Protein AF-A0A924G659-F1 (afdb_monomer)

Nearest PDB structures (foldseek):
  2clb-assembly1_A  TM=7.430E-01  e=7.372E-02  Saccharolobus solfataricus P2
  8hx0-assembly1_A  TM=8.016E-01  e=1.816E-01  Mycolicibacterium smegmatis MC2 155
  5d8s-assembly1_I-2  TM=7.163E-01  e=8.148E-02  Pseudomonas aeruginosa PAO1
  2chp-assembly1_A  TM=7.441E-01  e=9.486E-01  Bacillus subtilis subsp. subtilis str. 168
  5axs-assembly1_A  TM=6.214E-01  e=2.856E+00  Equus caballus

Sequence (136 aa):
MTTTDTTTETLNDLVAIQNDRIEGYERALKELDENSTDLKQLFFSMIDESRRMKMDLGNEIQVDGGTIESGSTAMGKIYRGWMDVKAAFSGHSRKSVLENCEFGEDAAQKAYKSALSEEDIPKHIRLMLSEQKDAL

Foldseek 3Di:
DDLLVVLLLLLLLLLLLLQVLLVLLVVLLVLDDPPVVVSVVVSVVSNVLSVVLNVVSCVVCVVSVHDRDDYNDRPDPLSVQVVVLVVPQDDRDNVSSVVSSVSSLVSSLVSLVVSLVDPSHDPVVNVSSVVSSVVD

Structure (mmCIF, N/CA/C/O backbone):
data_AF-A0A924G659-F1
#
_entry.id   AF-A0A924G659-F1
#
loop_
_atom_site.group_PDB
_atom_site.id
_atom_site.type_symbol
_atom_site.label_atom_id
_atom_site.label_alt_id
_atom_site.label_comp_id
_atom_site.label_asym_id
_atom_site.label_entity_id
_atom_site.label_seq_id
_atom_site.pdbx_PDB_ins_code
_atom_site.Cartn_x
_atom_site.Cartn_y
_atom_site.Cartn_z
_atom_site.occupancy
_atom_site.B_iso_or_equiv
_atom_site.auth_seq_id
_atom_site.auth_comp_id
_atom_site.auth_asym_id
_atom_site.auth_atom_id
_atom_site.pdbx_PDB_model_num
ATOM 1 N N . MET A 1 1 ? -6.622 10.143 23.462 1.00 57.53 1 MET A N 1
ATOM 2 C CA . MET A 1 1 ? -6.681 9.493 22.147 1.00 57.53 1 MET A CA 1
ATOM 3 C C . MET A 1 1 ? -7.848 8.537 22.208 1.00 57.53 1 MET A C 1
ATOM 5 O O . MET A 1 1 ? -7.874 7.691 23.096 1.00 57.53 1 MET A O 1
ATOM 9 N N . THR A 1 2 ? -8.882 8.807 21.425 1.00 69.12 2 THR A N 1
ATOM 10 C CA . THR A 1 2 ? -10.053 7.936 21.303 1.00 69.12 2 THR A CA 1
ATOM 11 C C . THR A 1 2 ? -9.734 6.786 20.345 1.00 69.12 2 THR A C 1
ATOM 13 O O . THR A 1 2 ? -8.795 6.880 19.558 1.00 69.12 2 THR A O 1
ATOM 16 N N . THR A 1 3 ? -10.515 5.706 20.382 1.00 70.94 3 THR A N 1
ATOM 17 C CA . THR A 1 3 ? -10.410 4.595 19.417 1.00 70.94 3 THR A CA 1
ATOM 18 C C . THR A 1 3 ? -10.492 5.076 17.960 1.00 70.94 3 THR A C 1
ATOM 20 O O . THR A 1 3 ? -9.774 4.575 17.092 1.00 70.94 3 THR A O 1
ATOM 23 N N . THR A 1 4 ? -11.313 6.097 17.699 1.00 77.62 4 THR A N 1
ATOM 24 C CA . THR A 1 4 ? -11.455 6.733 16.384 1.00 77.62 4 THR A CA 1
ATOM 25 C C . THR A 1 4 ? -10.182 7.467 15.955 1.00 77.62 4 THR A C 1
ATOM 27 O O . THR A 1 4 ? -9.784 7.361 14.795 1.00 77.62 4 THR A O 1
ATOM 30 N N . ASP A 1 5 ? -9.489 8.136 16.885 1.00 81.38 5 ASP A N 1
ATOM 31 C CA . ASP A 1 5 ? -8.217 8.815 16.594 1.00 81.38 5 ASP A CA 1
ATOM 32 C C . ASP A 1 5 ? -7.128 7.803 16.197 1.00 81.38 5 ASP A C 1
ATOM 34 O O . ASP A 1 5 ? -6.447 7.993 15.193 1.00 81.38 5 ASP A O 1
ATOM 38 N N . THR A 1 6 ? -7.002 6.693 16.937 1.00 84.75 6 THR A N 1
ATOM 39 C CA . THR A 1 6 ? -6.019 5.628 16.647 1.00 84.75 6 THR A CA 1
ATOM 40 C C . THR A 1 6 ? -6.288 4.950 15.304 1.00 84.75 6 THR A C 1
ATOM 42 O O . THR A 1 6 ? -5.362 4.673 14.539 1.00 84.75 6 THR A O 1
ATOM 45 N N . THR A 1 7 ? -7.562 4.694 14.998 1.00 90.81 7 THR A N 1
ATOM 46 C CA . THR A 1 7 ? 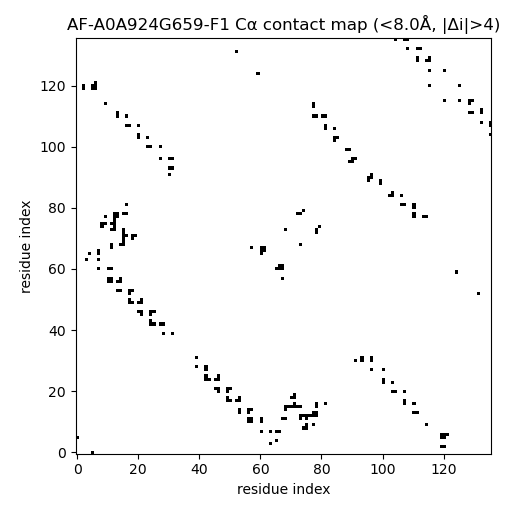-7.969 4.103 13.717 1.00 90.81 7 THR A CA 1
ATOM 47 C C . THR A 1 7 ? -7.644 5.056 12.571 1.00 90.81 7 THR A C 1
ATOM 49 O O . THR A 1 7 ? -7.003 4.654 11.604 1.00 90.81 7 THR A O 1
ATOM 52 N N . THR A 1 8 ? -7.994 6.336 12.713 1.00 91.31 8 THR A N 1
ATOM 53 C CA . THR A 1 8 ? -7.705 7.371 11.711 1.00 91.31 8 THR A CA 1
ATOM 54 C C . THR A 1 8 ? -6.204 7.523 11.460 1.00 91.31 8 THR A C 1
ATOM 56 O O . THR A 1 8 ? -5.789 7.611 10.307 1.00 91.31 8 THR A O 1
ATOM 59 N N . GLU A 1 9 ? -5.376 7.523 12.509 1.00 89.56 9 GLU A N 1
ATOM 60 C CA . GLU A 1 9 ? -3.911 7.567 12.377 1.00 89.56 9 GLU A CA 1
ATOM 61 C C . GLU A 1 9 ? -3.386 6.334 11.628 1.00 89.56 9 GLU A C 1
ATOM 63 O O . GLU A 1 9 ? -2.615 6.466 10.680 1.00 89.56 9 GLU A O 1
ATOM 68 N N . THR A 1 10 ? -3.869 5.141 11.983 1.00 91.94 10 THR A N 1
ATOM 69 C CA . THR A 1 10 ? -3.467 3.881 11.337 1.00 91.94 10 THR A CA 1
ATOM 70 C C . THR A 1 10 ? -3.821 3.863 9.849 1.00 91.94 10 THR A C 1
ATOM 72 O O . THR A 1 10 ? -3.009 3.457 9.017 1.00 91.94 10 THR A O 1
ATOM 75 N N . LEU A 1 11 ? -5.025 4.311 9.487 1.00 93.69 11 LEU A N 1
ATOM 76 C CA . LEU A 1 11 ? -5.452 4.374 8.090 1.00 93.69 11 LEU A CA 1
ATOM 77 C C . LEU A 1 11 ? -4.669 5.426 7.301 1.00 93.69 11 LEU A C 1
ATOM 79 O O . LEU A 1 11 ? -4.312 5.172 6.152 1.00 93.69 11 LEU A O 1
ATOM 83 N N . ASN A 1 12 ? -4.359 6.574 7.909 1.00 92.38 12 ASN A N 1
ATOM 84 C CA . ASN A 1 12 ? -3.525 7.597 7.278 1.00 92.38 12 ASN A CA 1
A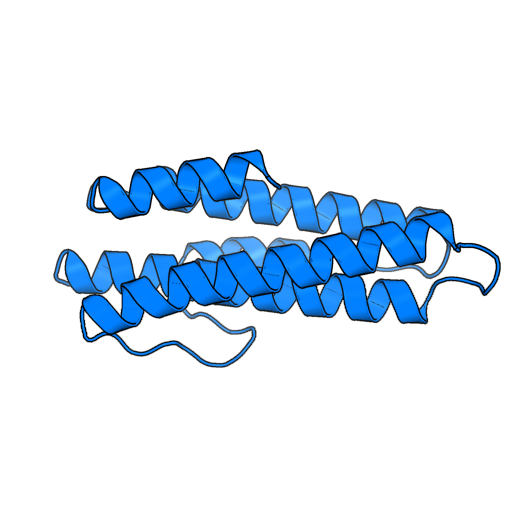TOM 85 C C . ASN A 1 12 ? -2.095 7.104 7.034 1.00 92.38 12 ASN A C 1
ATOM 87 O O . ASN A 1 12 ? -1.555 7.327 5.949 1.00 92.38 12 ASN A O 1
ATOM 91 N N . ASP A 1 13 ? -1.516 6.358 7.978 1.00 90.69 13 ASP A N 1
ATOM 92 C CA . ASP A 1 13 ? -0.233 5.688 7.767 1.00 90.69 13 ASP A CA 1
ATOM 93 C C . ASP A 1 13 ? -0.289 4.772 6.532 1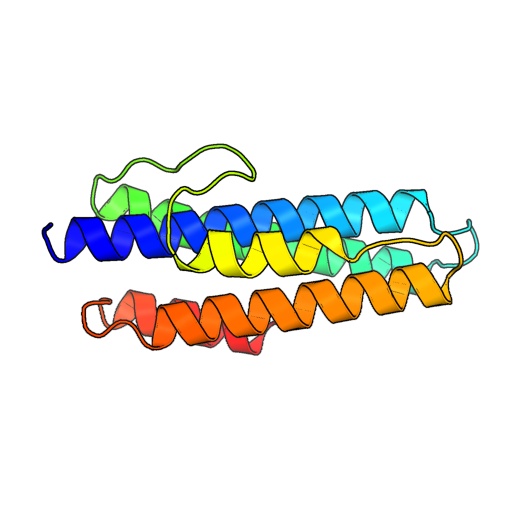.00 90.69 13 ASP A C 1
ATOM 95 O O . ASP A 1 13 ? 0.593 4.832 5.677 1.00 90.69 13 ASP A O 1
ATOM 99 N N . LEU A 1 14 ? -1.345 3.968 6.372 1.00 93.50 14 LEU A N 1
ATOM 100 C CA . LEU A 1 14 ? -1.498 3.095 5.202 1.00 93.50 14 LEU A CA 1
ATOM 101 C C . LEU A 1 14 ? -1.773 3.863 3.897 1.00 93.50 14 LEU A C 1
ATOM 103 O O . LEU A 1 14 ? -1.302 3.442 2.840 1.00 93.50 14 LEU A O 1
ATOM 107 N N . VAL A 1 15 ? -2.479 4.997 3.940 1.00 94.00 15 VAL A N 1
ATOM 108 C CA . VAL A 1 15 ? -2.652 5.895 2.780 1.00 94.00 15 VAL A CA 1
ATOM 109 C C . VAL A 1 15 ? -1.298 6.405 2.287 1.00 94.00 15 VAL A C 1
ATOM 111 O O . VAL A 1 15 ? -1.040 6.394 1.080 1.00 94.00 15 VAL A O 1
ATOM 114 N N . ALA A 1 16 ? -0.421 6.806 3.207 1.00 90.12 16 ALA A N 1
ATOM 115 C CA . ALA A 1 16 ? 0.941 7.218 2.899 1.00 90.12 16 ALA A CA 1
ATOM 116 C C . ALA A 1 16 ? 1.768 6.083 2.271 1.00 90.12 16 ALA A C 1
ATOM 118 O O . ALA A 1 16 ? 2.414 6.301 1.245 1.00 90.12 16 ALA A O 1
ATOM 119 N N . ILE A 1 17 ? 1.671 4.858 2.803 1.00 90.50 17 ILE A N 1
ATOM 120 C CA . ILE A 1 17 ? 2.294 3.667 2.196 1.00 90.50 17 ILE A CA 1
ATOM 121 C C . ILE A 1 17 ? 1.812 3.462 0.757 1.00 90.50 17 ILE A C 1
ATOM 123 O O . ILE A 1 17 ? 2.624 3.228 -0.135 1.00 90.50 17 ILE A O 1
ATOM 127 N N . GLN A 1 18 ? 0.507 3.586 0.499 1.00 93.06 18 GLN A N 1
ATOM 128 C CA . GLN A 1 18 ? -0.030 3.427 -0.855 1.00 93.06 18 GLN A CA 1
ATOM 129 C C . GLN A 1 18 ? 0.419 4.550 -1.802 1.00 93.06 18 GLN A C 1
ATOM 131 O O . GLN A 1 18 ? 0.661 4.295 -2.981 1.00 93.06 18 GLN A O 1
ATOM 136 N N . ASN A 1 19 ? 0.575 5.786 -1.313 1.00 91.50 19 ASN A N 1
ATOM 137 C CA . ASN A 1 19 ? 1.176 6.866 -2.104 1.00 91.50 19 ASN A CA 1
ATOM 138 C C . ASN A 1 19 ? 2.630 6.543 -2.470 1.00 91.50 19 ASN A C 1
ATOM 140 O O . ASN A 1 19 ? 3.005 6.669 -3.634 1.00 91.50 19 ASN A O 1
ATOM 144 N N . ASP A 1 20 ? 3.419 6.060 -1.512 1.00 87.12 20 ASP A N 1
ATOM 145 C CA . ASP A 1 20 ? 4.807 5.672 -1.756 1.00 87.12 20 ASP A CA 1
ATOM 146 C C . ASP A 1 20 ? 4.933 4.475 -2.707 1.00 87.12 20 ASP A C 1
ATOM 148 O O . ASP A 1 20 ? 5.818 4.465 -3.566 1.00 87.12 20 ASP A O 1
ATOM 152 N N . ARG A 1 21 ? 4.022 3.499 -2.611 1.00 90.69 21 ARG A N 1
ATOM 153 C CA . ARG A 1 21 ? 3.923 2.374 -3.552 1.00 90.69 21 ARG A CA 1
ATOM 154 C C . ARG A 1 21 ? 3.660 2.871 -4.978 1.00 90.69 21 ARG A C 1
ATOM 156 O O . ARG A 1 21 ? 4.361 2.468 -5.906 1.00 90.69 21 ARG A O 1
ATOM 163 N N . ILE A 1 22 ? 2.718 3.806 -5.156 1.00 93.06 22 ILE A N 1
ATOM 164 C CA . ILE A 1 22 ? 2.439 4.449 -6.455 1.00 93.06 22 ILE A CA 1
ATOM 165 C C . ILE A 1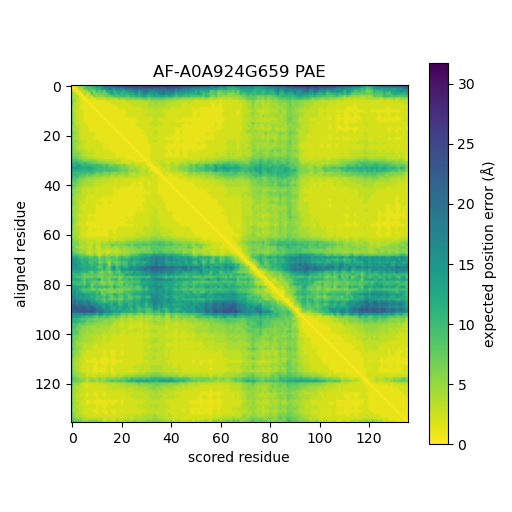 22 ? 3.691 5.147 -6.996 1.00 93.06 22 ILE A C 1
ATOM 167 O O . ILE A 1 22 ? 4.089 4.882 -8.130 1.00 93.06 22 ILE A O 1
ATOM 171 N N . GLU A 1 23 ? 4.336 6.000 -6.196 1.00 89.38 23 GLU A N 1
ATOM 172 C CA . GLU A 1 23 ? 5.547 6.721 -6.611 1.00 89.38 23 GLU A CA 1
ATOM 173 C C . GLU A 1 23 ? 6.688 5.766 -6.992 1.00 89.38 23 GLU A C 1
ATOM 175 O O . GLU A 1 23 ? 7.393 5.995 -7.981 1.00 89.38 23 GLU A O 1
ATOM 180 N N . GLY A 1 24 ? 6.858 4.678 -6.233 1.00 87.06 24 GLY A N 1
ATOM 181 C CA . GLY A 1 24 ? 7.856 3.644 -6.490 1.00 87.06 24 GLY A CA 1
ATOM 182 C C . GLY A 1 24 ? 7.671 2.992 -7.858 1.00 87.06 24 GLY A C 1
ATOM 183 O O . GLY A 1 24 ? 8.614 2.945 -8.653 1.00 87.06 24 GLY A O 1
ATOM 184 N N . TYR A 1 25 ? 6.449 2.565 -8.181 1.00 92.19 25 TYR A N 1
ATOM 185 C CA . TYR A 1 25 ? 6.145 1.970 -9.483 1.00 92.19 25 TYR A CA 1
ATOM 186 C C . TYR A 1 25 ? 6.173 2.985 -10.632 1.00 92.19 25 TYR A C 1
ATOM 188 O O . TYR A 1 25 ? 6.649 2.662 -11.721 1.00 92.19 25 TYR A O 1
ATOM 196 N N . GLU A 1 26 ? 5.742 4.230 -10.413 1.00 92.50 26 GLU A N 1
ATOM 197 C CA . GLU A 1 26 ? 5.867 5.299 -11.412 1.00 92.50 26 GLU A CA 1
ATOM 198 C C . GLU A 1 26 ? 7.332 5.616 -11.734 1.00 92.50 26 GLU A C 1
ATOM 200 O O . GLU A 1 26 ? 7.673 5.899 -12.887 1.00 92.50 26 GLU A O 1
ATOM 205 N N . ARG A 1 27 ? 8.220 5.556 -10.736 1.00 87.56 27 ARG A N 1
ATOM 206 C CA . ARG A 1 27 ? 9.665 5.668 -10.945 1.00 87.56 27 ARG A CA 1
ATOM 207 C C . ARG A 1 27 ? 10.215 4.449 -11.679 1.00 87.56 27 ARG A C 1
ATOM 209 O O . ARG A 1 27 ? 10.930 4.627 -12.662 1.00 87.56 27 ARG A O 1
ATOM 216 N N . ALA A 1 28 ? 9.846 3.242 -11.258 1.00 87.69 28 ALA A N 1
ATOM 217 C CA . ALA A 1 28 ? 10.267 2.002 -11.902 1.00 87.69 28 ALA A CA 1
ATOM 218 C C . ALA A 1 28 ? 9.903 1.989 -13.398 1.00 87.69 28 ALA A C 1
ATOM 220 O O . ALA A 1 28 ? 10.744 1.683 -14.238 1.00 87.69 28 ALA A O 1
ATOM 221 N N . LEU A 1 29 ? 8.693 2.435 -13.754 1.00 90.50 29 LEU A N 1
ATOM 222 C CA . LEU A 1 29 ? 8.243 2.583 -15.143 1.00 90.50 29 LEU A CA 1
ATOM 223 C C . LEU A 1 29 ? 9.128 3.513 -15.988 1.00 90.50 29 LEU A C 1
ATOM 225 O O . LEU A 1 29 ? 9.284 3.265 -17.183 1.00 90.50 29 LEU A O 1
ATOM 229 N N . LYS A 1 30 ? 9.701 4.567 -15.391 1.00 88.50 30 LYS A N 1
ATOM 230 C CA . LYS A 1 30 ? 10.618 5.504 -16.071 1.00 88.50 30 LYS A CA 1
ATOM 231 C C . LYS A 1 30 ? 12.019 4.921 -16.264 1.00 88.50 30 LYS A C 1
ATOM 233 O O . LYS A 1 30 ? 12.731 5.362 -17.160 1.00 88.50 30 LYS A O 1
ATOM 238 N N . GLU A 1 31 ? 12.416 3.970 -15.420 1.00 85.56 31 GLU A N 1
ATOM 239 C CA . GLU A 1 31 ? 13.732 3.321 -15.460 1.00 85.56 31 GLU A CA 1
ATOM 240 C C . GLU A 1 31 ? 13.751 2.064 -16.355 1.00 85.56 31 GLU A C 1
ATOM 242 O O . GLU A 1 31 ? 14.823 1.592 -16.734 1.00 85.56 31 GLU A O 1
ATOM 247 N N . LEU A 1 32 ? 12.582 1.530 -16.731 1.00 84.25 32 LEU A N 1
ATOM 248 C CA . LEU A 1 32 ? 12.466 0.388 -17.640 1.00 84.25 32 LEU A CA 1
ATOM 249 C C . LEU A 1 32 ? 12.766 0.754 -19.100 1.00 84.25 32 LEU A C 1
ATOM 251 O O . LEU A 1 32 ? 12.287 1.757 -19.630 1.00 84.25 32 LEU A O 1
ATOM 255 N N . ASP A 1 33 ? 13.466 -0.145 -19.793 1.00 83.94 33 ASP A N 1
ATOM 256 C CA . ASP A 1 33 ? 13.650 -0.059 -21.241 1.00 83.94 33 ASP A CA 1
ATOM 257 C C . ASP A 1 33 ? 12.333 -0.257 -22.027 1.00 83.94 33 ASP A C 1
ATOM 259 O O . ASP A 1 33 ? 11.290 -0.674 -21.507 1.00 83.94 33 ASP A O 1
ATOM 263 N N . GLU A 1 34 ? 12.359 0.062 -23.323 1.00 82.94 34 GLU A N 1
ATOM 264 C CA . GLU A 1 34 ? 11.190 -0.057 -24.204 1.00 82.94 34 GLU A CA 1
ATOM 265 C C . GLU A 1 34 ? 10.680 -1.498 -24.349 1.00 82.94 34 GLU A C 1
ATOM 267 O O . GLU A 1 34 ? 9.468 -1.700 -24.439 1.00 82.94 34 GLU A O 1
ATOM 272 N N . ASN A 1 35 ? 11.580 -2.481 -24.269 1.00 86.31 35 ASN A N 1
ATOM 273 C CA . ASN A 1 35 ? 11.299 -3.900 -24.492 1.00 86.31 35 ASN A CA 1
ATOM 274 C C . ASN A 1 35 ? 10.705 -4.608 -23.259 1.00 86.31 35 ASN A C 1
ATOM 276 O O . ASN A 1 35 ? 10.241 -5.741 -23.360 1.00 86.31 35 ASN A O 1
ATOM 280 N N . SER A 1 36 ? 10.684 -3.952 -22.098 1.00 86.19 36 SER A N 1
ATOM 281 C CA . SER A 1 36 ? 10.154 -4.480 -20.834 1.00 86.19 36 SER A CA 1
ATOM 282 C C . SER A 1 36 ? 8.624 -4.350 -20.728 1.00 86.19 36 SER A C 1
ATOM 284 O O . SER A 1 36 ? 8.095 -3.856 -19.732 1.00 86.19 36 SER A O 1
ATOM 286 N N . THR A 1 37 ? 7.893 -4.731 -21.783 1.00 89.00 37 THR A N 1
ATOM 287 C CA . THR A 1 37 ? 6.429 -4.560 -21.885 1.00 89.00 37 THR A CA 1
ATOM 288 C C . THR A 1 37 ? 5.662 -5.327 -20.804 1.00 89.00 37 THR A C 1
ATOM 290 O O . THR A 1 37 ? 4.670 -4.824 -20.281 1.00 89.00 37 THR A O 1
ATOM 293 N N . ASP A 1 38 ? 6.154 -6.507 -20.432 1.00 89.25 38 ASP A N 1
ATOM 294 C CA . ASP A 1 38 ? 5.630 -7.346 -19.352 1.00 89.25 38 ASP A CA 1
ATOM 295 C C . ASP A 1 38 ? 5.649 -6.617 -18.000 1.00 89.25 38 ASP A C 1
ATOM 297 O O . ASP A 1 38 ? 4.629 -6.524 -17.315 1.00 89.25 38 ASP A O 1
ATOM 301 N N . LEU A 1 39 ? 6.793 -6.023 -17.652 1.00 89.38 39 LEU A N 1
ATOM 302 C CA . LEU A 1 39 ? 6.957 -5.288 -16.400 1.00 89.38 39 LEU A CA 1
ATOM 303 C C . LEU A 1 39 ? 6.166 -3.985 -16.390 1.00 89.38 39 LEU A C 1
ATOM 305 O O . LEU A 1 39 ? 5.617 -3.614 -15.357 1.00 89.38 39 LEU A O 1
ATOM 309 N N . LYS A 1 40 ? 6.050 -3.311 -17.539 1.00 92.06 40 LYS A N 1
ATOM 310 C CA . LYS A 1 40 ? 5.205 -2.116 -17.649 1.00 92.06 40 LYS A CA 1
ATOM 311 C C . LYS A 1 40 ? 3.752 -2.440 -17.324 1.00 92.06 40 LYS A C 1
ATOM 313 O O . LYS A 1 40 ? 3.143 -1.739 -16.521 1.00 92.06 40 LYS A O 1
ATOM 318 N N . GLN A 1 41 ? 3.213 -3.512 -17.905 1.00 94.81 41 GLN A N 1
ATOM 319 C CA . GLN A 1 41 ? 1.843 -3.943 -17.629 1.00 94.81 41 GLN A CA 1
ATOM 320 C C . GLN A 1 41 ? 1.648 -4.301 -16.150 1.00 94.81 41 GLN A C 1
ATOM 322 O O . GLN A 1 41 ? 0.660 -3.880 -15.548 1.00 94.81 41 GLN A O 1
ATOM 327 N N . LEU A 1 42 ? 2.605 -5.025 -15.561 1.00 94.00 42 LEU A N 1
ATOM 328 C CA . LEU A 1 42 ? 2.586 -5.357 -14.139 1.00 94.00 42 LEU A CA 1
ATOM 329 C C . LEU A 1 42 ? 2.564 -4.096 -13.264 1.00 94.00 42 LEU A C 1
ATOM 331 O O . LEU A 1 42 ? 1.682 -3.950 -12.426 1.00 94.00 42 LEU A O 1
ATOM 335 N N . PHE A 1 43 ? 3.482 -3.154 -13.485 1.00 94.38 43 PHE A N 1
ATOM 336 C CA . PHE A 1 43 ? 3.592 -1.945 -12.665 1.00 94.38 43 PHE A CA 1
ATOM 337 C C . PHE A 1 43 ? 2.375 -1.026 -12.800 1.00 94.38 43 PHE A C 1
ATOM 339 O O . PHE A 1 43 ? 1.945 -0.452 -11.803 1.00 94.38 43 PHE A O 1
ATOM 346 N N . PHE A 1 44 ? 1.751 -0.935 -13.981 1.00 96.56 44 PHE A N 1
ATOM 347 C CA . PHE A 1 44 ? 0.464 -0.242 -14.110 1.00 96.56 44 PHE A CA 1
ATOM 348 C C . PHE A 1 44 ? -0.636 -0.904 -13.273 1.00 96.56 44 PHE A C 1
ATOM 350 O O . PHE A 1 44 ? -1.378 -0.202 -12.588 1.00 96.56 44 PHE A O 1
ATOM 357 N N . SER A 1 45 ? -0.707 -2.240 -13.267 1.00 96.69 45 SER A N 1
ATOM 358 C CA . SER A 1 45 ? -1.661 -2.970 -12.423 1.00 96.69 45 SER A CA 1
ATOM 359 C C . SER A 1 45 ? -1.438 -2.687 -10.936 1.00 96.69 45 SER A C 1
ATOM 361 O O . SER A 1 45 ? -2.405 -2.438 -10.216 1.00 96.69 45 SER A O 1
ATOM 363 N N . MET A 1 46 ? -0.178 -2.666 -10.488 1.00 96.50 46 MET A N 1
ATOM 364 C CA . MET A 1 46 ? 0.170 -2.367 -9.095 1.00 96.50 46 MET A CA 1
ATOM 365 C C . MET A 1 46 ? -0.175 -0.923 -8.704 1.00 96.50 46 MET A C 1
ATOM 367 O O . MET A 1 46 ? -0.690 -0.674 -7.614 1.00 96.50 46 MET A O 1
ATOM 371 N N . ILE A 1 47 ? 0.030 0.045 -9.605 1.00 96.81 47 ILE A N 1
ATOM 372 C CA . ILE A 1 47 ? -0.395 1.439 -9.395 1.00 96.81 47 ILE A CA 1
ATOM 373 C C . ILE A 1 47 ? -1.917 1.523 -9.238 1.00 96.81 47 ILE A C 1
ATOM 375 O O . ILE A 1 47 ? -2.411 2.182 -8.322 1.00 96.81 47 ILE A O 1
ATOM 379 N N . ASP A 1 48 ? -2.672 0.863 -10.115 1.00 97.94 48 ASP A N 1
ATOM 380 C CA . ASP A 1 48 ? -4.134 0.917 -10.079 1.00 97.94 48 ASP A CA 1
ATOM 381 C C . ASP A 1 48 ? -4.712 0.212 -8.850 1.00 97.94 48 ASP A C 1
ATOM 383 O O . ASP A 1 48 ? -5.693 0.681 -8.272 1.00 97.94 48 ASP A O 1
ATOM 387 N N . GLU A 1 49 ? -4.097 -0.884 -8.415 1.00 97.62 49 GLU A N 1
ATOM 388 C CA . GLU A 1 49 ? -4.408 -1.520 -7.139 1.00 97.62 49 GLU A CA 1
ATOM 389 C C . GLU A 1 49 ? -4.154 -0.584 -5.958 1.00 97.62 49 GLU A C 1
ATOM 391 O O . GLU A 1 49 ? -5.059 -0.358 -5.155 1.00 97.62 49 GLU A O 1
ATOM 396 N N . SER A 1 50 ? -2.977 0.039 -5.905 1.00 96.50 50 SER A N 1
ATOM 397 C CA . SER A 1 50 ? -2.614 0.978 -4.839 1.00 96.50 50 SER A CA 1
ATOM 398 C C . SER A 1 50 ? -3.587 2.159 -4.761 1.00 96.50 50 SER A C 1
ATOM 400 O O . SER A 1 50 ? -3.964 2.606 -3.678 1.00 96.50 50 SER A O 1
ATOM 402 N N . ARG A 1 51 ? -4.063 2.651 -5.914 1.00 97.38 51 ARG A N 1
ATOM 403 C CA . ARG A 1 51 ? -5.087 3.707 -5.987 1.00 97.38 51 ARG A CA 1
ATOM 404 C C . ARG A 1 51 ? -6.427 3.263 -5.406 1.00 97.38 51 ARG A C 1
ATOM 406 O O . ARG A 1 51 ? -7.047 4.060 -4.704 1.00 97.38 51 ARG A O 1
ATOM 413 N N . ARG A 1 52 ? -6.865 2.028 -5.683 1.00 98.12 52 ARG A N 1
ATOM 414 C CA . ARG A 1 52 ? -8.099 1.463 -5.107 1.00 98.12 52 ARG A CA 1
ATOM 415 C C . ARG A 1 52 ? -7.976 1.323 -3.595 1.00 98.12 52 ARG A C 1
ATOM 417 O O . ARG A 1 52 ? -8.793 1.889 -2.882 1.00 98.12 52 ARG A O 1
ATOM 424 N N . MET A 1 53 ? -6.897 0.697 -3.123 1.00 97.75 53 MET A N 1
ATOM 425 C CA . MET A 1 53 ? -6.634 0.531 -1.690 1.00 97.75 53 MET A CA 1
ATOM 426 C C . MET A 1 53 ? -6.625 1.878 -0.962 1.00 97.75 53 MET A C 1
ATOM 428 O O . MET A 1 53 ? -7.316 2.057 0.036 1.00 97.75 53 MET A O 1
ATOM 432 N N . LYS A 1 54 ? -5.914 2.870 -1.513 1.00 96.19 54 LYS A N 1
ATOM 433 C CA . LYS A 1 54 ? -5.880 4.232 -0.969 1.00 96.19 54 LYS A CA 1
ATOM 434 C C . LYS A 1 54 ? -7.264 4.875 -0.879 1.00 96.19 54 LYS A C 1
ATOM 436 O O . LYS A 1 54 ? -7.556 5.562 0.095 1.00 96.19 54 LYS A O 1
ATOM 441 N N . MET A 1 55 ? -8.087 4.700 -1.910 1.00 96.56 55 MET A N 1
ATOM 442 C CA . MET A 1 55 ? -9.442 5.245 -1.939 1.00 96.56 55 MET A CA 1
ATOM 443 C C . MET A 1 55 ? -10.316 4.605 -0.856 1.00 96.56 55 MET A C 1
ATOM 445 O O . MET A 1 55 ? -11.001 5.331 -0.143 1.00 96.56 55 MET A O 1
ATOM 449 N N . ASP A 1 56 ? -10.244 3.284 -0.689 1.00 97.50 56 ASP A N 1
ATOM 450 C CA . ASP A 1 56 ? -11.004 2.561 0.336 1.00 97.50 56 ASP A CA 1
ATOM 451 C C . ASP A 1 56 ? -10.613 3.016 1.751 1.00 97.50 56 ASP A C 1
ATOM 453 O O . ASP A 1 56 ? -11.484 3.337 2.559 1.00 97.50 56 ASP A O 1
ATOM 457 N N . LEU A 1 57 ? -9.309 3.151 2.024 1.00 96.50 57 LEU A N 1
ATOM 458 C CA . LEU A 1 57 ? -8.796 3.681 3.294 1.00 96.50 57 LEU A CA 1
ATOM 459 C C . LEU A 1 57 ? -9.281 5.118 3.549 1.00 96.50 57 LEU A C 1
ATOM 461 O O . LEU A 1 57 ? -9.740 5.444 4.643 1.00 96.50 57 LEU A O 1
ATOM 465 N N . GLY A 1 58 ? -9.198 5.980 2.530 1.00 95.12 58 GLY A N 1
ATOM 466 C CA . GLY A 1 58 ? -9.640 7.371 2.611 1.00 95.12 58 GLY A CA 1
ATOM 467 C C . GLY A 1 58 ? -11.139 7.510 2.882 1.00 95.12 58 GLY A C 1
ATOM 468 O O . GLY A 1 58 ? -11.545 8.389 3.641 1.00 95.12 58 GLY A O 1
ATOM 469 N N . ASN A 1 59 ? -11.955 6.625 2.307 1.00 95.81 59 ASN A N 1
ATOM 470 C CA . ASN A 1 59 ? -13.394 6.601 2.549 1.00 95.81 59 ASN A CA 1
ATOM 471 C C . ASN A 1 59 ? -13.709 6.287 4.020 1.00 95.81 59 ASN A C 1
ATOM 473 O O . ASN A 1 59 ? -14.524 6.987 4.615 1.00 95.81 59 ASN A O 1
ATOM 477 N N . GLU A 1 60 ? -13.040 5.303 4.631 1.00 95.19 60 GLU A N 1
ATOM 478 C CA . GLU A 1 60 ? -13.247 4.978 6.054 1.00 95.19 60 GLU A CA 1
ATOM 479 C C . GLU A 1 60 ? -12.805 6.117 6.980 1.00 95.19 60 GLU A C 1
ATOM 481 O O . GLU A 1 60 ? -13.527 6.464 7.912 1.00 95.19 60 GLU A O 1
ATOM 486 N N . ILE A 1 61 ? -11.678 6.778 6.678 1.00 93.56 61 ILE A N 1
ATOM 487 C CA . ILE A 1 61 ? -11.245 7.978 7.417 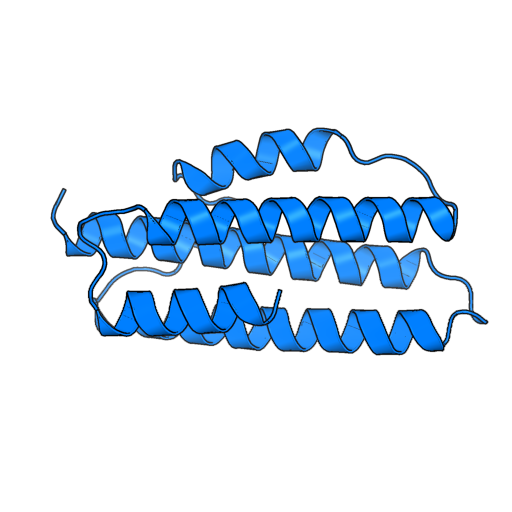1.00 93.56 61 ILE A CA 1
ATOM 488 C C . ILE A 1 61 ? -12.345 9.050 7.403 1.00 93.56 61 ILE A C 1
ATOM 490 O O . ILE A 1 61 ? -12.633 9.662 8.430 1.00 93.56 61 ILE A O 1
ATOM 494 N N . GLN A 1 62 ? -12.972 9.284 6.246 1.00 92.25 62 GLN A N 1
ATOM 495 C CA . GLN A 1 62 ? -14.032 10.285 6.112 1.00 92.25 62 GLN A CA 1
ATOM 496 C C . GLN A 1 62 ? -15.328 9.888 6.821 1.00 92.25 62 GLN A C 1
ATOM 498 O O . GLN A 1 62 ? -15.988 10.759 7.390 1.00 92.25 62 GLN A O 1
ATOM 503 N N . VAL A 1 63 ? -15.696 8.602 6.799 1.00 90.69 63 VAL A N 1
ATOM 504 C CA . VAL A 1 63 ? -16.871 8.075 7.517 1.00 90.69 63 VAL A CA 1
ATOM 505 C C . VAL A 1 63 ? -16.769 8.367 9.014 1.00 90.69 63 VAL A C 1
ATOM 507 O O . VAL A 1 63 ? -17.755 8.781 9.624 1.00 90.69 63 VAL A O 1
ATOM 510 N N . ASP A 1 64 ? -15.567 8.251 9.573 1.00 87.19 64 ASP A N 1
ATOM 511 C CA . ASP A 1 64 ? -15.279 8.528 10.981 1.00 87.19 64 ASP A CA 1
ATOM 512 C C . ASP A 1 64 ? -15.075 10.029 11.290 1.00 87.19 64 ASP A C 1
ATOM 514 O O . ASP A 1 64 ? -14.809 10.410 12.432 1.00 87.19 64 ASP A O 1
ATOM 518 N N . GLY A 1 65 ? -15.228 10.909 10.292 1.00 87.06 65 GLY A N 1
ATOM 519 C CA . GLY A 1 65 ? -15.038 12.357 10.428 1.00 87.06 65 GLY A CA 1
ATOM 520 C C . GLY A 1 65 ? -13.572 12.793 10.526 1.00 87.06 65 GLY A C 1
ATOM 521 O O . GLY A 1 65 ? -13.292 13.942 10.877 1.00 87.06 65 GLY A O 1
ATOM 522 N N . GLY A 1 66 ? -12.639 11.889 10.225 1.00 86.12 66 GLY A N 1
ATOM 523 C CA . GLY A 1 66 ? -11.208 12.146 10.188 1.00 86.12 66 GLY A CA 1
ATOM 524 C C . GLY A 1 66 ? -10.774 12.943 8.957 1.00 86.12 66 GLY A C 1
ATOM 525 O O . GLY A 1 66 ? -11.511 13.130 7.988 1.00 86.12 66 GLY A O 1
ATOM 526 N N . THR A 1 67 ? -9.532 13.426 8.990 1.00 86.31 67 THR A N 1
ATOM 527 C CA . THR A 1 67 ? -8.900 14.100 7.848 1.00 86.31 67 THR A CA 1
ATOM 528 C C . THR A 1 67 ? -7.917 13.151 7.182 1.00 86.31 67 THR A C 1
ATOM 530 O O . THR A 1 67 ? -7.101 12.529 7.860 1.00 86.31 67 THR A O 1
ATOM 533 N N . ILE A 1 68 ? -7.997 13.051 5.855 1.00 84.88 68 ILE A N 1
ATOM 534 C CA . ILE A 1 68 ? -7.005 12.329 5.059 1.00 84.88 68 ILE A CA 1
ATOM 535 C C . ILE A 1 68 ? -5.745 13.195 4.991 1.00 84.88 68 ILE A C 1
ATOM 537 O O . ILE A 1 68 ? -5.782 14.309 4.460 1.00 84.88 68 ILE A O 1
ATOM 541 N N . GLU A 1 69 ? -4.636 12.692 5.518 1.00 79.12 69 GLU A N 1
ATOM 542 C CA . GLU A 1 69 ? -3.334 13.330 5.397 1.00 79.12 69 GLU A CA 1
ATOM 543 C C . GLU A 1 69 ? -2.864 13.240 3.940 1.00 79.12 69 GLU A C 1
ATOM 545 O O . GLU A 1 69 ? -2.813 12.175 3.320 1.00 79.12 69 GLU A O 1
ATOM 550 N N . SER A 1 70 ? -2.574 14.396 3.344 1.00 63.75 70 SER A N 1
ATOM 551 C CA . SER A 1 70 ? -2.126 14.470 1.958 1.00 63.75 70 SER A CA 1
ATOM 552 C C . SER A 1 70 ? -0.609 14.318 1.876 1.00 63.75 70 SER A C 1
ATOM 554 O O . SER A 1 70 ? 0.119 15.136 2.438 1.00 63.75 70 SER A O 1
ATOM 556 N N . GLY A 1 71 ? -0.141 13.345 1.096 1.00 65.50 71 GLY A N 1
ATOM 557 C CA . GLY A 1 71 ? 1.271 13.177 0.747 1.00 65.50 71 GLY A CA 1
ATOM 558 C C . GLY A 1 71 ? 1.816 11.800 1.107 1.00 65.50 71 GLY A C 1
ATOM 559 O O . GLY A 1 71 ? 1.067 10.895 1.475 1.00 65.50 71 GLY A O 1
ATOM 560 N N . SER A 1 72 ? 3.130 11.641 0.965 1.00 59.00 72 SER A N 1
ATOM 561 C CA . SER A 1 72 ? 3.833 10.464 1.465 1.00 59.00 72 SER A CA 1
ATOM 562 C C . SER A 1 72 ? 4.054 10.555 2.971 1.00 59.00 72 SER A C 1
ATOM 564 O O . SER A 1 72 ? 4.033 9.546 3.633 1.00 59.00 72 SER A O 1
ATOM 566 N N . THR A 1 73 ? 4.214 11.735 3.566 1.00 57.66 73 THR A N 1
ATOM 567 C CA . THR A 1 73 ? 4.440 11.864 5.014 1.00 57.66 73 THR A CA 1
ATOM 568 C C . THR A 1 73 ? 3.179 11.591 5.829 1.00 57.66 73 THR A C 1
ATOM 570 O O . THR A 1 73 ? 2.332 12.474 5.923 1.00 57.66 73 THR A O 1
ATOM 573 N N . ALA A 1 74 ? 3.119 10.430 6.482 1.00 61.00 74 ALA A N 1
ATOM 574 C CA . ALA A 1 74 ? 2.261 10.219 7.645 1.00 61.00 74 ALA A CA 1
ATOM 575 C C . ALA A 1 74 ? 3.082 10.317 8.943 1.00 61.00 74 ALA A C 1
ATOM 577 O O . ALA A 1 74 ? 4.281 10.023 8.973 1.00 61.00 74 ALA A O 1
ATOM 578 N N . MET A 1 75 ? 2.471 10.799 10.025 1.00 63.47 75 MET A N 1
ATOM 579 C CA . MET A 1 75 ? 3.178 11.016 11.300 1.00 63.47 75 MET A CA 1
ATOM 580 C C . MET A 1 75 ? 3.133 9.818 12.263 1.00 63.47 75 MET A C 1
ATOM 582 O O . MET A 1 75 ? 3.746 9.873 13.342 1.00 63.47 75 MET A O 1
ATOM 586 N N . GLY A 1 76 ? 2.466 8.729 11.884 1.00 65.62 76 GLY A N 1
ATOM 587 C CA . GLY A 1 76 ? 2.261 7.580 12.747 1.00 65.62 76 GLY A CA 1
ATOM 588 C C . GLY A 1 76 ? 3.447 6.618 12.827 1.00 65.62 76 GLY A C 1
ATOM 589 O O . GLY A 1 76 ? 4.535 6.803 12.263 1.00 65.62 76 GLY A O 1
ATOM 590 N N . LYS A 1 77 ? 3.279 5.600 13.674 1.00 68.31 77 LYS A N 1
ATOM 591 C CA . LYS A 1 77 ? 4.336 4.630 14.011 1.00 68.31 77 LYS A CA 1
ATOM 592 C C . LYS A 1 77 ? 4.627 3.664 12.866 1.00 68.31 77 LYS A C 1
ATOM 594 O O . LYS A 1 77 ? 5.773 3.230 12.749 1.00 68.31 77 LYS A O 1
ATOM 599 N N . ILE A 1 78 ? 3.630 3.350 12.040 1.00 73.75 78 ILE A N 1
ATOM 600 C CA . ILE A 1 78 ? 3.778 2.417 10.921 1.00 73.75 78 ILE A CA 1
ATOM 601 C C . ILE A 1 78 ? 4.619 3.079 9.831 1.00 73.75 78 ILE A C 1
ATOM 603 O O . ILE A 1 78 ? 5.569 2.478 9.325 1.00 73.75 78 ILE A O 1
ATOM 607 N N . TYR A 1 79 ? 4.345 4.354 9.543 1.00 67.00 79 TYR A N 1
ATOM 608 C CA . TYR A 1 79 ? 5.055 5.091 8.503 1.00 67.00 79 TYR A CA 1
ATOM 609 C C . TYR A 1 79 ? 6.542 5.325 8.821 1.00 67.00 79 TYR A C 1
ATOM 611 O O . TYR A 1 79 ? 7.394 5.251 7.934 1.00 67.00 79 TYR A O 1
ATOM 619 N N . ARG A 1 80 ? 6.908 5.522 10.097 1.00 67.81 80 ARG A N 1
ATOM 620 C CA . ARG A 1 80 ? 8.331 5.603 10.489 1.00 67.81 80 ARG A CA 1
ATOM 621 C C . ARG A 1 80 ? 9.104 4.320 10.169 1.00 67.81 80 ARG A C 1
ATOM 623 O O . ARG A 1 80 ? 10.202 4.409 9.632 1.00 67.81 80 ARG A O 1
ATOM 630 N N . GLY A 1 81 ? 8.519 3.149 10.435 1.00 64.19 81 GLY A N 1
ATOM 631 C CA . GLY A 1 81 ? 9.143 1.863 10.098 1.00 64.19 81 GLY A CA 1
ATOM 632 C C . GLY A 1 81 ? 9.315 1.654 8.588 1.00 64.19 81 GLY A C 1
ATOM 633 O O . GLY A 1 81 ? 10.260 0.999 8.155 1.00 64.19 81 GLY A O 1
ATOM 634 N N . TRP A 1 82 ? 8.438 2.252 7.782 1.00 66.25 82 TRP A N 1
ATOM 635 C CA . TRP A 1 82 ? 8.550 2.270 6.326 1.00 66.25 82 TRP A CA 1
ATOM 636 C C . TRP A 1 82 ? 9.641 3.220 5.803 1.00 66.25 82 TRP A C 1
ATOM 638 O O . TRP A 1 82 ? 10.364 2.886 4.866 1.00 66.25 82 TRP A O 1
ATOM 648 N N . MET A 1 83 ? 9.821 4.393 6.409 1.00 66.62 83 MET A N 1
ATOM 649 C CA . MET A 1 83 ? 10.863 5.334 5.976 1.00 66.62 83 MET A CA 1
ATOM 650 C C . MET A 1 83 ? 12.283 4.764 6.114 1.00 66.62 83 MET A C 1
ATOM 652 O O . MET A 1 83 ? 13.126 5.012 5.248 1.00 66.62 83 MET A O 1
ATOM 656 N N . ASP A 1 84 ? 12.531 3.957 7.149 1.00 62.62 84 ASP A N 1
ATOM 657 C CA . ASP A 1 84 ? 13.811 3.260 7.343 1.00 62.62 84 ASP A CA 1
ATOM 658 C C . ASP A 1 84 ? 14.098 2.254 6.216 1.00 62.62 84 ASP A C 1
ATOM 660 O O . ASP A 1 84 ? 15.248 2.064 5.817 1.00 62.62 84 ASP A O 1
ATOM 664 N N . VAL A 1 85 ? 13.047 1.649 5.655 1.00 60.22 85 VAL A N 1
ATOM 665 C CA . VAL A 1 85 ? 13.123 0.793 4.466 1.00 60.22 85 VAL A CA 1
ATOM 666 C C . VAL A 1 85 ? 13.475 1.658 3.249 1.00 60.22 85 VAL A C 1
ATOM 668 O O . VAL A 1 85 ? 14.482 1.415 2.588 1.00 60.22 85 VAL A O 1
ATOM 671 N N . LYS A 1 86 ? 12.732 2.737 2.978 1.00 62.25 86 LYS A N 1
ATOM 672 C CA . LYS A 1 86 ? 12.933 3.588 1.784 1.00 62.25 86 LYS A CA 1
ATOM 673 C C . LYS A 1 86 ? 14.366 4.139 1.641 1.00 62.25 86 LYS A C 1
ATOM 675 O O . LYS A 1 86 ? 14.838 4.347 0.524 1.00 62.25 86 LYS A O 1
ATOM 680 N N . ALA A 1 87 ? 15.091 4.334 2.744 1.00 62.97 87 ALA A N 1
ATOM 681 C CA . ALA A 1 87 ? 16.474 4.821 2.739 1.00 62.97 87 ALA A CA 1
ATOM 682 C C . ALA A 1 87 ? 17.498 3.876 2.066 1.00 62.97 87 ALA A C 1
ATOM 684 O O . ALA A 1 87 ? 18.596 4.320 1.727 1.00 62.97 87 ALA A O 1
ATOM 685 N N . ALA A 1 88 ? 17.167 2.598 1.851 1.00 59.41 88 ALA A N 1
ATOM 686 C CA . ALA A 1 88 ? 18.097 1.589 1.333 1.00 59.41 88 ALA A CA 1
ATOM 687 C C . ALA A 1 88 ? 18.153 1.473 -0.210 1.00 59.41 88 ALA A C 1
ATOM 689 O O . ALA A 1 88 ? 18.937 0.685 -0.740 1.00 59.41 88 ALA A O 1
ATOM 690 N N . PHE A 1 89 ? 17.349 2.245 -0.947 1.00 60.12 89 PHE A N 1
ATOM 691 C CA . PHE A 1 89 ? 17.189 2.089 -2.399 1.00 60.12 89 PHE A CA 1
ATOM 692 C C . PHE A 1 89 ? 18.345 2.708 -3.212 1.00 60.12 89 PHE A C 1
ATOM 694 O O . PHE A 1 89 ? 18.575 3.918 -3.164 1.00 60.12 89 PHE A O 1
ATOM 701 N N . SER A 1 90 ? 19.032 1.906 -4.040 1.00 59.94 90 SER A N 1
ATOM 702 C CA . SER A 1 90 ? 19.992 2.388 -5.053 1.00 59.94 90 SER A CA 1
ATOM 703 C C . SER A 1 90 ? 20.126 1.423 -6.248 1.00 59.94 90 SER A C 1
ATOM 705 O O . SER A 1 90 ? 19.942 0.220 -6.089 1.00 59.94 90 SER A O 1
ATOM 707 N N . GLY A 1 91 ? 20.458 1.945 -7.440 1.00 60.19 91 GLY A N 1
ATOM 708 C CA . GLY A 1 91 ? 20.732 1.163 -8.662 1.00 60.19 91 GLY A CA 1
ATOM 709 C C . GLY A 1 91 ? 19.799 1.462 -9.851 1.00 60.19 91 GLY A C 1
ATOM 710 O O . GLY A 1 91 ? 18.780 2.122 -9.684 1.00 60.19 91 GLY A O 1
ATOM 711 N N . HIS A 1 92 ? 20.191 1.026 -11.063 1.00 64.81 92 HIS A N 1
ATOM 712 C CA . HIS A 1 92 ? 19.530 1.374 -12.345 1.00 64.81 92 HIS A CA 1
ATOM 713 C C . HIS A 1 92 ? 19.424 0.208 -13.355 1.00 64.81 92 HIS A C 1
ATOM 715 O O . HIS A 1 92 ? 19.241 0.424 -14.550 1.00 64.81 92 HIS A O 1
ATOM 721 N N . SER A 1 93 ? 19.612 -1.043 -12.924 1.00 73.75 93 SER A N 1
ATOM 722 C CA . SER A 1 93 ? 19.436 -2.212 -13.805 1.00 73.75 93 SER A CA 1
ATOM 723 C C . SER A 1 93 ? 18.017 -2.769 -13.687 1.00 73.75 93 SER A C 1
ATOM 725 O O . SER A 1 93 ? 17.411 -2.646 -12.628 1.00 73.75 93 SER A O 1
ATOM 727 N N . ARG A 1 94 ? 17.504 -3.469 -14.712 1.00 78.00 94 ARG A N 1
ATOM 728 C CA . ARG A 1 94 ? 16.198 -4.168 -14.639 1.00 78.00 94 ARG A CA 1
ATOM 729 C C . ARG A 1 94 ? 16.069 -5.042 -13.384 1.00 78.00 94 ARG A C 1
ATOM 731 O O . ARG A 1 94 ? 15.015 -5.074 -12.762 1.00 78.00 94 ARG A O 1
ATOM 738 N N . LYS A 1 95 ? 17.153 -5.726 -13.002 1.00 82.94 95 LYS A N 1
ATOM 739 C CA . LYS A 1 95 ? 17.217 -6.523 -11.772 1.00 82.94 95 LYS A CA 1
ATOM 740 C C . LYS A 1 95 ? 17.080 -5.646 -10.524 1.00 82.94 95 LYS A C 1
ATOM 742 O O . LYS A 1 95 ? 16.256 -5.947 -9.677 1.00 82.94 95 LYS A O 1
ATOM 747 N N . SER A 1 96 ? 17.826 -4.547 -10.455 1.00 80.94 96 SER A N 1
ATOM 748 C CA . SER A 1 96 ? 17.750 -3.601 -9.338 1.00 80.94 96 SER A CA 1
ATOM 749 C C . SER A 1 96 ? 16.370 -2.944 -9.225 1.00 80.94 96 SER A C 1
ATOM 751 O O . SER A 1 96 ? 15.878 -2.782 -8.119 1.00 80.94 96 SER A O 1
ATOM 753 N N . VAL A 1 97 ? 15.703 -2.637 -10.344 1.00 82.06 97 VA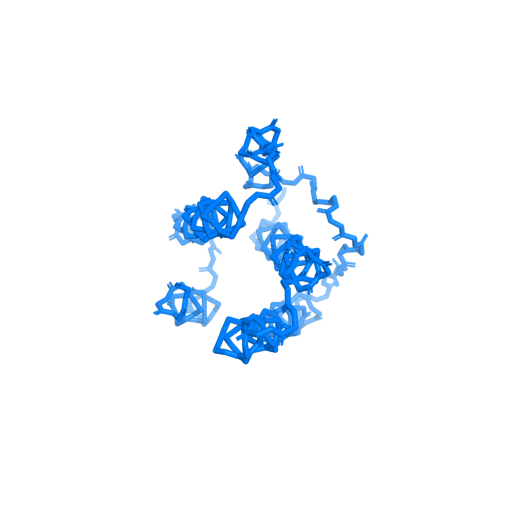L A N 1
ATOM 754 C CA . VAL A 1 97 ? 14.316 -2.138 -10.348 1.00 82.06 97 VAL A CA 1
ATOM 755 C C . VAL A 1 97 ? 13.365 -3.156 -9.710 1.00 82.06 97 VAL A C 1
ATOM 757 O O . VAL A 1 97 ? 12.537 -2.779 -8.889 1.00 82.06 97 VAL A O 1
ATOM 760 N N . LEU A 1 98 ? 13.503 -4.442 -10.043 1.00 85.44 98 LEU A N 1
ATOM 761 C CA . LEU A 1 98 ? 12.679 -5.500 -9.454 1.00 85.44 98 LEU A CA 1
ATOM 762 C C . LEU A 1 98 ? 12.978 -5.728 -7.969 1.00 85.44 98 LEU A C 1
ATOM 764 O O . LEU A 1 98 ? 12.038 -5.815 -7.192 1.00 85.44 98 LEU A O 1
ATOM 768 N N . GLU A 1 99 ? 14.253 -5.766 -7.574 1.00 85.25 99 GLU A N 1
ATOM 769 C CA . GLU A 1 99 ? 14.664 -5.894 -6.164 1.00 85.25 99 GLU A CA 1
ATOM 770 C C . GLU A 1 99 ? 14.131 -4.724 -5.322 1.00 85.25 99 GLU A C 1
ATOM 772 O O . GLU A 1 99 ? 13.645 -4.912 -4.210 1.00 85.25 99 GLU A O 1
ATOM 777 N N . ASN A 1 100 ? 14.163 -3.516 -5.884 1.00 80.44 100 ASN A N 1
ATOM 778 C CA . ASN A 1 100 ? 13.584 -2.322 -5.284 1.00 80.44 100 ASN A CA 1
ATOM 779 C C . ASN A 1 100 ? 12.060 -2.477 -5.103 1.00 80.44 100 ASN A C 1
ATOM 781 O O . ASN A 1 100 ? 11.540 -2.224 -4.017 1.00 80.44 100 ASN A O 1
ATOM 785 N N . CYS A 1 101 ? 11.334 -2.920 -6.134 1.00 86.19 101 CYS A N 1
ATOM 786 C CA . CYS A 1 101 ? 9.896 -3.172 -6.016 1.00 86.19 101 CYS A CA 1
ATOM 787 C C . CYS A 1 101 ? 9.586 -4.249 -4.965 1.00 86.19 101 CYS A C 1
ATOM 789 O O . CYS A 1 101 ? 8.746 -4.010 -4.110 1.00 86.19 101 CYS A O 1
ATOM 791 N N . GLU A 1 102 ? 10.283 -5.388 -4.980 1.00 88.50 102 GLU A N 1
ATOM 792 C CA . GLU A 1 102 ? 10.096 -6.483 -4.013 1.00 88.50 102 GLU A CA 1
ATOM 793 C C . GLU A 1 102 ? 10.290 -6.006 -2.569 1.00 88.50 102 GLU A C 1
ATOM 795 O O . GLU A 1 102 ? 9.466 -6.273 -1.697 1.00 88.50 102 GLU A O 1
ATOM 800 N N . PHE A 1 103 ? 11.335 -5.217 -2.326 1.00 83.88 103 PHE A N 1
ATOM 801 C CA . PHE A 1 103 ? 11.593 -4.657 -1.008 1.00 83.88 103 PHE A CA 1
ATOM 802 C C . PHE A 1 103 ? 10.518 -3.648 -0.565 1.00 83.88 103 PHE A C 1
ATOM 804 O O . PHE A 1 103 ? 10.166 -3.591 0.618 1.00 83.88 103 PHE A O 1
ATOM 811 N N . GLY A 1 104 ? 9.962 -2.880 -1.509 1.00 83.75 104 GLY A N 1
ATOM 812 C CA . GLY A 1 104 ? 8.790 -2.038 -1.275 1.00 83.75 104 GLY A CA 1
ATOM 813 C C . GLY A 1 104 ? 7.550 -2.858 -0.903 1.00 83.75 104 GLY A C 1
ATOM 814 O O . GLY A 1 104 ? 6.893 -2.557 0.091 1.00 83.75 104 GLY A O 1
ATOM 815 N N . GLU A 1 105 ? 7.263 -3.939 -1.623 1.00 90.75 105 GLU A N 1
ATOM 816 C CA . GLU A 1 105 ? 6.112 -4.801 -1.324 1.00 90.75 105 GLU A CA 1
ATOM 817 C C . GLU A 1 105 ? 6.241 -5.485 0.045 1.00 90.75 105 GLU A C 1
ATOM 819 O O . GLU A 1 105 ? 5.298 -5.484 0.837 1.00 90.75 105 GLU A O 1
ATOM 824 N N . ASP A 1 106 ? 7.434 -5.970 0.397 1.00 88.94 106 ASP A N 1
ATOM 825 C CA . ASP A 1 106 ? 7.720 -6.551 1.714 1.00 88.94 106 ASP A CA 1
ATOM 826 C C . ASP A 1 106 ? 7.432 -5.581 2.864 1.00 88.94 106 ASP A C 1
ATOM 828 O O . ASP A 1 106 ? 6.967 -5.966 3.948 1.00 88.94 106 ASP A O 1
ATOM 832 N N . ALA A 1 107 ? 7.747 -4.308 2.661 1.00 84.19 107 ALA A N 1
ATOM 833 C CA . ALA A 1 107 ? 7.541 -3.289 3.668 1.00 84.19 107 ALA A CA 1
ATOM 834 C C . ALA A 1 107 ? 6.084 -2.803 3.715 1.00 84.19 107 ALA A C 1
ATOM 836 O O . ALA A 1 107 ? 5.576 -2.576 4.817 1.00 84.19 107 ALA A O 1
ATOM 837 N N . ALA A 1 108 ? 5.367 -2.782 2.587 1.00 89.94 108 ALA A N 1
ATOM 838 C CA . ALA A 1 108 ? 3.915 -2.611 2.579 1.00 89.94 108 ALA A CA 1
ATOM 839 C C . ALA A 1 108 ? 3.229 -3.761 3.342 1.00 89.94 108 ALA A C 1
ATOM 841 O O . ALA A 1 108 ? 2.463 -3.522 4.274 1.00 89.94 108 ALA A O 1
ATOM 842 N N . GLN A 1 109 ? 3.602 -5.014 3.068 1.00 93.62 109 GLN A N 1
ATOM 843 C CA . GLN A 1 109 ? 3.134 -6.197 3.800 1.00 93.62 109 GLN A CA 1
ATOM 844 C C . GLN A 1 109 ? 3.360 -6.085 5.320 1.00 93.62 109 GLN A C 1
ATOM 846 O O . GLN A 1 109 ? 2.482 -6.422 6.120 1.00 93.62 109 GLN A O 1
ATOM 851 N N . LYS A 1 110 ? 4.526 -5.589 5.756 1.00 90.19 110 LYS A N 1
ATOM 852 C CA . LYS A 1 110 ? 4.810 -5.334 7.183 1.00 90.19 110 LYS A CA 1
ATOM 853 C C . LYS A 1 110 ? 3.923 -4.235 7.766 1.00 90.19 110 LYS A C 1
ATOM 855 O O . LYS A 1 110 ? 3.430 -4.407 8.880 1.00 90.19 110 LYS A O 1
ATOM 860 N N . ALA A 1 111 ? 3.691 -3.151 7.028 1.00 90.00 111 ALA A N 1
ATOM 861 C CA . ALA A 1 111 ? 2.826 -2.059 7.462 1.00 90.00 111 ALA A CA 1
ATOM 862 C C . ALA A 1 111 ? 1.387 -2.540 7.711 1.00 90.00 111 ALA A C 1
ATOM 864 O O . ALA A 1 111 ? 0.839 -2.308 8.790 1.00 90.00 111 ALA A O 1
ATOM 865 N N . TYR A 1 112 ? 0.819 -3.314 6.780 1.00 94.56 112 TYR A N 1
ATOM 866 C CA . TYR A 1 112 ? -0.513 -3.908 6.943 1.00 94.56 112 TYR A CA 1
ATOM 867 C C . TYR A 1 112 ? -0.571 -4.907 8.104 1.00 94.56 112 TYR A C 1
ATOM 869 O O . TYR A 1 112 ? -1.537 -4.913 8.864 1.00 94.56 112 TYR A O 1
ATOM 877 N N . LYS A 1 113 ? 0.472 -5.724 8.306 1.00 93.94 113 LYS A N 1
ATOM 878 C CA . LYS A 1 113 ? 0.561 -6.617 9.477 1.00 93.94 113 LYS A CA 1
ATOM 879 C C . LYS A 1 113 ? 0.584 -5.839 10.793 1.00 93.94 113 LYS A C 1
ATOM 881 O O . LYS A 1 113 ? -0.066 -6.264 11.743 1.00 93.94 113 LYS A O 1
ATOM 886 N N . SER A 1 114 ? 1.295 -4.712 10.842 1.00 90.75 114 SER A N 1
ATOM 887 C CA . SER A 1 114 ? 1.321 -3.838 12.019 1.00 90.75 114 SER A CA 1
ATOM 888 C C . SER A 1 114 ? -0.052 -3.218 12.274 1.00 90.75 114 SER A C 1
ATOM 890 O O . SER A 1 114 ? -0.547 -3.306 13.393 1.00 90.75 114 SER A O 1
ATOM 892 N N . ALA A 1 115 ? -0.715 -2.685 11.243 1.00 92.19 115 ALA A N 1
ATOM 893 C CA . ALA A 1 115 ? -2.073 -2.151 11.359 1.00 92.19 115 ALA A CA 1
ATOM 894 C C . ALA A 1 115 ? -3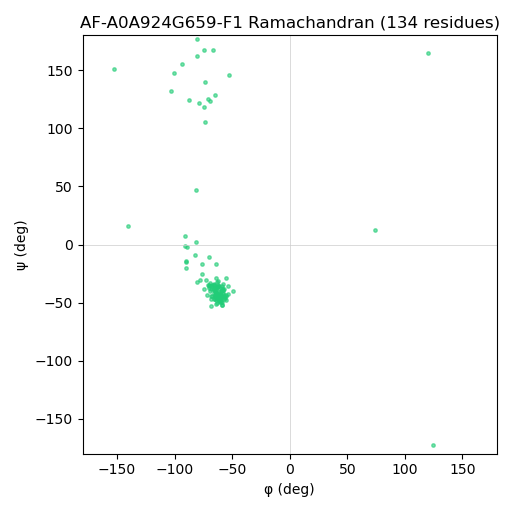.071 -3.210 11.862 1.00 92.19 115 ALA A C 1
ATOM 896 O O . ALA A 1 115 ? -3.880 -2.952 12.748 1.00 92.19 115 ALA A O 1
ATOM 897 N N . LEU A 1 116 ? -2.973 -4.445 11.359 1.00 94.69 116 LEU A N 1
ATOM 898 C CA . LEU A 1 116 ? -3.795 -5.574 11.803 1.00 94.69 116 LEU A CA 1
ATOM 899 C C . LEU A 1 116 ? -3.458 -6.070 13.217 1.00 94.69 116 LEU A C 1
ATOM 901 O O . LEU A 1 116 ? -4.206 -6.888 13.750 1.00 94.69 116 LEU A O 1
ATOM 905 N N . SER A 1 117 ? -2.364 -5.616 13.829 1.00 91.44 117 SER A N 1
ATOM 906 C CA . SER A 1 117 ? -2.028 -5.939 15.221 1.00 91.44 117 SER A CA 1
ATOM 907 C C . SER A 1 117 ? -2.603 -4.945 16.234 1.00 91.44 117 SER A C 1
ATOM 909 O O . SER A 1 117 ? -2.666 -5.270 17.416 1.00 91.44 117 SER A O 1
ATOM 911 N N . GLU A 1 118 ? -3.081 -3.782 15.781 1.00 88.81 118 GLU A N 1
ATOM 912 C CA . GLU A 1 1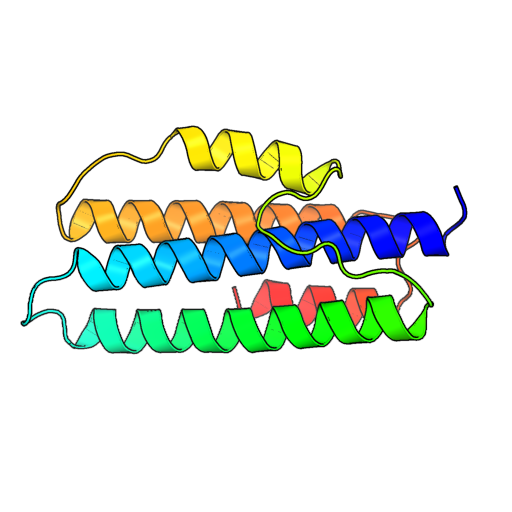18 ? -3.746 -2.798 16.638 1.00 88.81 118 GLU A CA 1
ATOM 913 C C . GLU A 1 118 ? -5.057 -3.381 17.193 1.00 88.81 118 GLU A C 1
ATOM 915 O O . GLU A 1 118 ? -5.878 -3.920 16.443 1.00 88.81 118 GLU A O 1
ATOM 920 N N . GLU A 1 119 ? -5.265 -3.310 18.511 1.00 84.31 119 GLU A N 1
ATOM 921 C CA . GLU A 1 119 ? -6.408 -3.955 19.185 1.00 84.31 119 GLU A CA 1
ATOM 922 C C . GLU A 1 119 ? -7.738 -3.252 18.875 1.00 84.31 119 GLU A C 1
ATOM 924 O O . GLU A 1 119 ? -8.765 -3.906 18.678 1.00 84.31 119 GLU A O 1
ATOM 929 N N . ASP A 1 120 ? -7.696 -1.928 18.736 1.00 85.88 120 ASP A N 1
ATOM 930 C CA . ASP A 1 120 ? -8.875 -1.063 18.687 1.00 85.88 120 ASP A CA 1
ATOM 931 C C . ASP A 1 120 ? -9.427 -0.813 17.268 1.00 85.88 120 ASP A C 1
ATOM 933 O O . ASP A 1 120 ? -10.357 -0.027 17.096 1.00 85.88 120 ASP A O 1
ATOM 937 N N . ILE A 1 121 ? -8.907 -1.497 16.241 1.00 90.38 121 ILE A N 1
ATOM 938 C CA . ILE A 1 121 ? -9.414 -1.372 14.864 1.00 90.38 121 ILE A CA 1
ATOM 939 C C . ILE A 1 121 ? -10.802 -2.036 14.742 1.00 90.38 121 ILE A C 1
ATOM 941 O O . ILE A 1 121 ? -10.924 -3.244 15.015 1.00 90.38 121 ILE A O 1
ATOM 945 N N . PRO A 1 122 ? -11.836 -1.307 14.267 1.00 93.12 122 PRO A N 1
ATOM 946 C CA . PRO A 1 122 ? -13.161 -1.858 13.997 1.00 93.12 122 PRO A CA 1
ATOM 947 C C . PRO A 1 122 ? -13.127 -3.089 13.084 1.00 93.12 122 PRO A C 1
ATOM 949 O O . PRO A 1 122 ? -12.318 -3.195 12.164 1.00 93.12 122 PRO A O 1
ATOM 952 N N . LYS A 1 123 ? -14.041 -4.041 13.310 1.00 93.75 123 LYS A N 1
ATOM 953 C CA . LYS A 1 123 ? -14.037 -5.333 12.598 1.00 93.75 123 LYS A CA 1
ATOM 954 C C . LYS A 1 123 ? -14.140 -5.199 11.078 1.00 93.75 123 LYS A C 1
ATOM 956 O O . LYS A 1 123 ? -13.505 -5.981 10.377 1.00 93.75 123 LYS A O 1
ATOM 961 N N . HIS A 1 124 ? -14.940 -4.256 10.578 1.00 94.56 124 HIS A N 1
ATOM 962 C CA . HIS A 1 124 ? -15.114 -4.058 9.136 1.00 94.56 124 HIS A CA 1
ATOM 963 C C . HIS A 1 124 ? -13.845 -3.494 8.491 1.00 94.56 124 HIS A C 1
ATOM 965 O O . HIS A 1 124 ? -13.425 -3.998 7.455 1.00 94.56 124 HIS A O 1
ATOM 971 N N . ILE A 1 125 ? -13.169 -2.559 9.165 1.00 96.50 125 ILE A N 1
ATOM 972 C CA . ILE A 1 125 ? -11.855 -2.057 8.744 1.00 96.50 125 ILE A CA 1
ATOM 973 C C . ILE A 1 125 ? -10.828 -3.187 8.774 1.00 96.50 125 ILE A C 1
ATOM 975 O O . ILE A 1 125 ? -10.114 -3.391 7.802 1.00 96.50 125 ILE A O 1
ATOM 979 N N . ARG A 1 126 ? -10.783 -3.994 9.841 1.00 96.56 126 ARG A N 1
ATOM 980 C CA . ARG A 1 126 ? -9.854 -5.133 9.932 1.00 96.56 126 ARG A CA 1
ATOM 981 C C . ARG A 1 126 ? -10.031 -6.129 8.782 1.00 96.56 126 ARG A C 1
ATOM 983 O O . ARG A 1 126 ? -9.038 -6.655 8.288 1.00 96.56 126 ARG A O 1
ATOM 990 N N . LEU A 1 127 ? -11.274 -6.387 8.368 1.00 97.12 127 LEU A N 1
ATOM 991 C CA . LEU A 1 127 ? -11.564 -7.239 7.214 1.00 97.12 127 LEU A CA 1
ATOM 992 C C . LEU A 1 127 ? -10.995 -6.628 5.928 1.00 97.12 127 LEU A C 1
ATOM 994 O O . LEU A 1 127 ? -10.226 -7.301 5.248 1.00 97.12 127 LEU A O 1
ATOM 998 N N . MET A 1 128 ? -11.283 -5.350 5.662 1.00 98.06 128 MET A N 1
ATOM 999 C CA . MET A 1 128 ? -10.740 -4.634 4.502 1.00 98.06 128 MET A CA 1
ATOM 1000 C C . MET A 1 128 ? -9.203 -4.647 4.493 1.00 98.06 128 MET A C 1
ATOM 1002 O O . MET A 1 128 ? -8.592 -4.985 3.483 1.00 98.06 128 MET A O 1
ATOM 1006 N N . LEU A 1 129 ? -8.557 -4.352 5.625 1.00 97.88 129 LEU A N 1
ATOM 1007 C CA . LEU A 1 129 ? -7.096 -4.380 5.735 1.00 97.88 129 LEU A CA 1
ATOM 1008 C C . LEU A 1 129 ? -6.518 -5.780 5.483 1.00 97.88 129 LEU A C 1
ATOM 1010 O O . LEU A 1 129 ? -5.440 -5.905 4.906 1.00 97.88 129 LEU A O 1
ATOM 1014 N N . SER A 1 130 ? -7.218 -6.839 5.899 1.00 97.69 130 SER A N 1
ATOM 1015 C CA . SER A 1 130 ? -6.803 -8.216 5.617 1.00 97.69 130 SER A CA 1
ATOM 1016 C C . SER A 1 130 ? -6.898 -8.541 4.128 1.00 97.69 130 SER A C 1
ATOM 1018 O O . SER A 1 130 ? -5.957 -9.109 3.582 1.00 97.69 130 SER A O 1
ATOM 1020 N N . GLU A 1 131 ? -7.994 -8.154 3.473 1.00 97.81 131 GLU A N 1
ATOM 1021 C CA . GLU A 1 131 ? -8.190 -8.350 2.032 1.00 97.81 131 GLU A CA 1
ATOM 1022 C C . GLU A 1 131 ? -7.132 -7.598 1.221 1.00 97.81 131 GLU A C 1
ATOM 1024 O O . GLU A 1 131 ? -6.540 -8.161 0.302 1.00 97.81 131 GLU A O 1
ATOM 1029 N N . GLN A 1 132 ? -6.827 -6.355 1.602 1.00 98.06 132 GLN A N 1
ATOM 1030 C CA . GLN A 1 132 ? -5.779 -5.576 0.946 1.00 98.06 132 GLN A CA 1
ATOM 1031 C C . GLN A 1 132 ? -4.393 -6.199 1.149 1.00 98.06 132 GLN A C 1
ATOM 1033 O O . GLN A 1 132 ? -3.641 -6.332 0.191 1.00 98.06 132 GLN A O 1
ATOM 1038 N N . LYS A 1 133 ? -4.067 -6.651 2.367 1.00 97.06 133 LYS A N 1
ATOM 1039 C CA . LYS A 1 133 ? -2.801 -7.345 2.656 1.00 97.06 133 LYS A CA 1
ATOM 1040 C C . LYS A 1 133 ? -2.625 -8.621 1.824 1.00 97.06 133 LYS A C 1
ATOM 1042 O O . LYS A 1 133 ? -1.498 -8.980 1.505 1.00 97.06 133 LYS A O 1
ATOM 1047 N N . ASP A 1 134 ? -3.701 -9.354 1.552 1.00 95.81 134 ASP A N 1
ATOM 1048 C CA . ASP A 1 134 ? -3.642 -10.592 0.762 1.00 95.81 134 ASP A CA 1
ATOM 1049 C C . A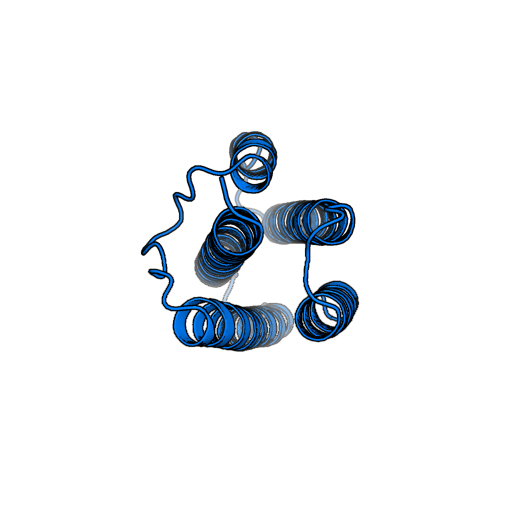SP A 1 134 ? -3.478 -10.331 -0.745 1.00 95.81 134 ASP A C 1
ATOM 1051 O O . ASP A 1 134 ? -3.106 -11.244 -1.481 1.00 95.81 134 ASP A O 1
ATOM 1055 N N . ALA A 1 135 ? -3.746 -9.102 -1.195 1.00 92.50 135 ALA A N 1
ATOM 1056 C CA . ALA A 1 135 ? -3.562 -8.673 -2.577 1.00 92.50 135 ALA A CA 1
ATOM 1057 C C . ALA A 1 135 ? -2.158 -8.091 -2.865 1.00 92.50 135 ALA A C 1
ATOM 1059 O O . ALA A 1 135 ? -1.746 -8.085 -4.023 1.00 92.50 135 ALA A O 1
ATOM 1060 N N . LEU A 1 136 ? -1.431 -7.653 -1.825 1.00 88.12 136 LEU A N 1
ATOM 1061 C CA . LEU A 1 136 ? -0.013 -7.250 -1.882 1.00 88.12 136 LEU A CA 1
ATOM 1062 C C . LEU A 1 136 ? 0.918 -8.465 -2.019 1.00 88.12 136 LEU A C 1
ATOM 1064 O O . LEU A 1 136 ? 1.827 -8.431 -2.872 1.00 88.12 136 LEU A O 1
#

Radius of gyration: 15.29 Å; Cα contacts (8 Å, |Δi|>4): 140; chains: 1; bounding box: 38×25×47 Å

pLDDT: mean 85.5, std 11.71, range [57.53, 98.12]

Solvent-accessible surface area (backbone atoms only — not comparable to full-atom values): 7550 Å² total; per-residue (Å²): 133,53,60,66,52,55,42,38,44,50,39,34,18,50,36,11,50,27,45,46,53,32,52,51,38,58,50,44,58,72,67,51,63,90,86,46,55,70,58,48,56,51,38,53,52,52,35,55,49,29,52,50,55,33,49,56,43,46,50,54,28,48,74,74,70,44,80,78,69,81,55,58,76,38,93,38,76,56,31,54,64,43,51,65,55,65,73,71,74,77,79,82,45,78,67,41,48,49,55,50,50,52,55,51,48,57,45,50,49,49,39,44,54,53,56,69,64,50,85,68,54,53,70,70,57,47,49,51,51,50,56,52,49,74,72,106

Mean predicted aligned error: 5.27 Å

Secondary structure (DSSP, 8-state):
--HHHHHHHHHHHHHHHHHHHHHHHHHHHHHS-TT-HHHHHHHHHHHHHHHHHHHHHHHHHHHTTPPPPPSS---SHHHHHHHHHHTT----SHHHHHHHHHHHHHHHHHHHHHHTT-TT--HHHHHHHHHHHHH-